Protein AF-A0A0Q7BVN9-F1 (afdb_monomer_lite)

Foldseek 3Di:
DDDDPVVVVVVVVVVVVVVDDPDDPDDDDADPVLVVCVVVVPQCLVVDAQALPPPQVPDDLVVLQVQLCVLPVDHDDPVLVPDDSSVSRHVSRVSRVPSSGDDPVRDRDPHDPPPDPDDD

Secondary structure (DSSP, 8-state):
-PPPHHHHHHHHHHHHHTT-----SSS----HHHHHHHHTT--GGGT----IIIIITTS-HHHHHHHHHHHH-PPPPHHHHHS-HHHHHHHHHHHSTTS----GGGSPPPPPP-TT----

Radius of gyration: 20.02 Å; chains: 1; bounding box: 56×40×51 Å

Structure (mmCIF, N/CA/C/O backbone):
data_AF-A0A0Q7BVN9-F1
#
_entry.id   AF-A0A0Q7BVN9-F1
#
loop_
_atom_site.group_PDB
_atom_site.id
_atom_site.type_symbol
_atom_site.label_atom_id
_atom_site.label_alt_id
_atom_site.label_comp_id
_atom_site.label_asym_id
_atom_site.label_entity_id
_atom_site.label_seq_id
_atom_site.pdbx_PDB_ins_code
_atom_site.Cartn_x
_atom_site.Cartn_y
_atom_site.Cartn_z
_atom_site.occupancy
_atom_site.B_iso_or_equiv
_atom_site.auth_seq_id
_atom_site.auth_comp_id
_atom_site.auth_asym_id
_atom_site.auth_atom_id
_atom_site.pdbx_PDB_model_num
ATOM 1 N N . MET A 1 1 ? 32.903 -18.416 -22.877 1.00 59.03 1 MET A N 1
ATOM 2 C CA . MET A 1 1 ? 31.713 -18.470 -23.755 1.00 59.03 1 MET A CA 1
ATOM 3 C C . MET A 1 1 ? 30.935 -17.184 -23.539 1.00 59.03 1 MET A C 1
ATOM 5 O O . MET A 1 1 ? 30.725 -16.837 -22.383 1.00 59.03 1 MET A O 1
ATOM 9 N N . ALA A 1 2 ? 30.610 -16.440 -24.599 1.00 87.94 2 ALA A N 1
ATOM 10 C CA . ALA A 1 2 ? 29.794 -15.231 -24.479 1.00 87.94 2 ALA A CA 1
ATOM 11 C C . ALA A 1 2 ? 28.341 -15.631 -24.189 1.00 87.94 2 ALA A C 1
ATOM 13 O O . ALA A 1 2 ? 27.834 -16.560 -24.815 1.00 87.94 2 ALA A O 1
ATOM 14 N N . GLN A 1 3 ? 27.709 -14.977 -23.216 1.00 94.00 3 GLN A N 1
ATOM 15 C CA . GLN A 1 3 ? 26.304 -15.224 -22.894 1.00 94.00 3 GLN A CA 1
ATOM 16 C C . GLN A 1 3 ? 25.388 -14.523 -23.913 1.00 94.00 3 GLN A C 1
ATOM 18 O O . GLN A 1 3 ? 25.763 -13.464 -24.427 1.00 94.00 3 GLN A O 1
ATOM 23 N N . PRO A 1 4 ? 24.199 -15.078 -24.195 1.00 97.56 4 PRO A N 1
ATOM 24 C CA . PRO A 1 4 ? 23.166 -14.405 -24.981 1.00 97.56 4 PRO A CA 1
ATOM 25 C C . PRO A 1 4 ? 22.757 -13.037 -24.392 1.00 97.56 4 PRO A C 1
ATOM 27 O O . PRO A 1 4 ? 22.793 -12.830 -23.177 1.00 97.56 4 PRO A O 1
ATOM 30 N N . ARG A 1 5 ? 22.395 -12.072 -25.252 1.00 95.94 5 ARG A N 1
ATOM 31 C CA . ARG A 1 5 ? 22.089 -10.681 -24.844 1.00 95.94 5 ARG A CA 1
ATOM 32 C C . ARG A 1 5 ? 20.834 -10.579 -23.976 1.00 95.94 5 ARG A C 1
ATOM 34 O O . ARG A 1 5 ? 20.807 -9.768 -23.061 1.00 95.94 5 ARG A O 1
ATOM 41 N N . ASP A 1 6 ? 19.817 -11.369 -24.278 1.00 97.56 6 ASP A N 1
ATOM 42 C CA . ASP A 1 6 ? 18.592 -11.528 -23.490 1.00 97.56 6 ASP A CA 1
ATOM 43 C C . ASP A 1 6 ? 18.898 -11.972 -22.055 1.00 97.56 6 ASP A C 1
ATOM 45 O O . ASP A 1 6 ? 18.498 -11.293 -21.118 1.00 97.56 6 ASP A O 1
ATOM 49 N N . VAL A 1 7 ? 19.733 -12.998 -21.874 1.00 97.25 7 VAL A N 1
ATOM 50 C CA . VAL A 1 7 ? 20.147 -13.469 -20.540 1.00 97.25 7 VAL A CA 1
ATOM 51 C C . VAL A 1 7 ? 20.863 -12.370 -19.748 1.00 97.25 7 VAL A C 1
ATOM 53 O O . VAL A 1 7 ? 20.643 -12.206 -18.547 1.00 97.25 7 VAL A O 1
ATOM 56 N N . LEU A 1 8 ? 21.724 -11.592 -20.412 1.00 97.00 8 LEU A N 1
ATOM 57 C CA . LEU A 1 8 ? 22.401 -10.460 -19.776 1.00 97.00 8 LEU A CA 1
ATOM 58 C C . LEU A 1 8 ? 21.418 -9.350 -19.376 1.00 97.00 8 LEU A C 1
ATOM 60 O O . LEU A 1 8 ? 21.595 -8.742 -18.321 1.00 97.00 8 LEU A O 1
ATOM 64 N N . LEU A 1 9 ? 20.395 -9.090 -20.195 1.00 97.38 9 LEU A N 1
ATOM 65 C CA . LEU A 1 9 ? 19.354 -8.107 -19.897 1.00 97.38 9 LEU A CA 1
ATOM 66 C C . LEU A 1 9 ? 18.449 -8.559 -18.749 1.00 97.38 9 LEU A C 1
ATOM 68 O O . LEU A 1 9 ? 18.161 -7.743 -17.879 1.00 97.38 9 LEU A O 1
ATOM 72 N N . ASP A 1 10 ? 18.076 -9.835 -18.690 1.00 97.25 10 ASP A N 1
ATOM 73 C CA . ASP A 1 10 ? 17.277 -10.390 -17.592 1.00 97.25 10 ASP A CA 1
ATOM 74 C C . ASP A 1 10 ? 18.027 -10.301 -16.260 1.00 97.25 10 ASP A C 1
ATOM 76 O O . ASP A 1 10 ? 17.473 -9.878 -15.243 1.00 97.25 10 ASP A O 1
ATOM 80 N N . LEU A 1 11 ? 19.322 -10.637 -16.258 1.00 96.81 11 LEU A N 1
ATOM 81 C CA . LEU A 1 11 ? 20.153 -10.509 -15.063 1.00 96.81 11 LEU A CA 1
ATOM 82 C C . LEU A 1 11 ? 20.319 -9.045 -14.649 1.00 96.81 11 LEU A C 1
ATOM 84 O O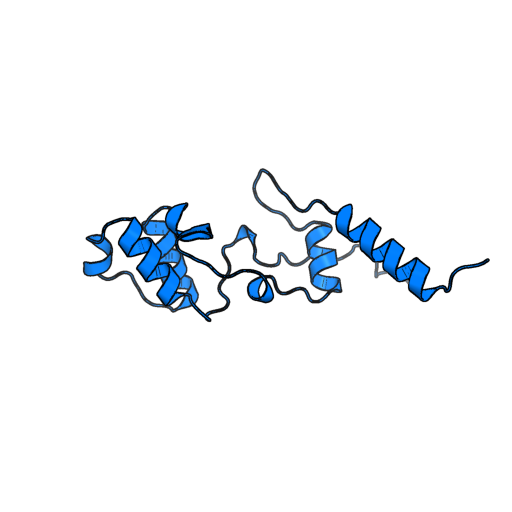 . LEU A 1 11 ? 20.275 -8.739 -13.456 1.00 96.81 11 LEU A O 1
ATOM 88 N N . LEU A 1 12 ? 20.504 -8.141 -15.615 1.00 96.12 12 LEU A N 1
ATOM 89 C CA . LEU A 1 12 ? 20.568 -6.710 -15.341 1.00 96.12 12 LEU A CA 1
ATOM 90 C C . LEU A 1 12 ? 19.258 -6.226 -14.718 1.00 96.12 12 LEU A C 1
ATOM 92 O O . LEU A 1 12 ? 19.315 -5.598 -13.667 1.00 96.12 12 LEU A O 1
ATOM 96 N N . ALA A 1 13 ? 18.108 -6.567 -15.306 1.00 95.00 13 ALA A N 1
ATOM 97 C CA . ALA A 1 13 ? 16.788 -6.220 -14.787 1.00 95.00 13 ALA A CA 1
ATOM 98 C C . ALA A 1 13 ? 16.574 -6.757 -13.362 1.00 95.00 13 ALA A C 1
ATOM 100 O O . ALA A 1 13 ? 16.107 -6.034 -12.486 1.00 95.00 13 ALA A O 1
ATOM 101 N N . TYR A 1 14 ? 16.981 -7.999 -13.089 1.00 95.62 14 TYR A N 1
ATOM 102 C CA . TYR A 1 14 ? 16.914 -8.577 -11.747 1.00 95.62 14 TYR A CA 1
ATOM 103 C C . TYR A 1 14 ? 17.814 -7.840 -10.740 1.00 95.62 14 TYR A C 1
ATOM 105 O O . TYR A 1 14 ? 17.415 -7.576 -9.603 1.00 95.62 14 TYR A O 1
ATOM 113 N N . CYS A 1 15 ? 19.039 -7.493 -11.136 1.00 96.00 15 CYS A N 1
ATOM 114 C CA . CYS A 1 15 ? 19.974 -6.758 -10.288 1.00 96.00 15 CYS A CA 1
ATOM 115 C C . CYS A 1 15 ? 19.511 -5.321 -10.024 1.00 96.00 15 CYS A C 1
ATOM 117 O O . CYS A 1 15 ? 19.594 -4.862 -8.884 1.00 96.00 15 CYS A O 1
ATOM 119 N N . THR A 1 16 ? 18.996 -4.620 -11.036 1.00 92.94 16 THR A N 1
ATOM 120 C CA . THR A 1 16 ? 18.478 -3.257 -10.875 1.00 92.94 16 THR A CA 1
ATOM 121 C C . THR A 1 16 ? 17.219 -3.249 -10.022 1.00 92.94 16 THR A C 1
ATOM 123 O O . THR A 1 16 ? 17.151 -2.454 -9.091 1.00 92.94 16 THR A O 1
ATOM 126 N N . ALA A 1 17 ? 16.281 -4.178 -10.240 1.00 92.06 17 ALA A N 1
ATOM 127 C CA . ALA A 1 17 ? 15.068 -4.296 -9.431 1.00 92.06 17 ALA A CA 1
ATOM 128 C C . ALA A 1 17 ? 15.374 -4.453 -7.932 1.00 92.06 17 ALA A C 1
ATOM 130 O O . ALA A 1 17 ? 14.748 -3.804 -7.101 1.00 92.06 17 ALA A O 1
ATOM 131 N N . ARG A 1 18 ? 16.389 -5.255 -7.573 1.00 93.69 18 ARG A N 1
ATOM 132 C CA . ARG A 1 18 ? 16.822 -5.434 -6.172 1.00 93.69 18 ARG A CA 1
ATOM 133 C C . ARG A 1 18 ? 17.589 -4.249 -5.583 1.00 93.69 18 ARG A C 1
ATOM 135 O O . ARG A 1 18 ? 17.880 -4.263 -4.391 1.00 93.69 18 ARG A O 1
ATOM 142 N N . SER A 1 19 ? 17.950 -3.274 -6.410 1.00 91.56 19 SER A N 1
ATOM 143 C CA . SER A 1 19 ? 18.693 -2.080 -5.997 1.00 91.56 19 SER A CA 1
ATOM 144 C C . SER A 1 19 ? 17.781 -0.870 -5.766 1.00 91.56 19 SER A C 1
ATOM 146 O O . SER A 1 19 ? 18.266 0.169 -5.330 1.00 91.56 19 SER A O 1
ATOM 148 N N . ILE A 1 20 ? 16.483 -0.980 -6.073 1.00 89.19 20 ILE A N 1
ATOM 149 C CA . ILE A 1 20 ? 15.500 0.089 -5.876 1.00 89.19 20 ILE A CA 1
ATOM 150 C C . ILE A 1 20 ? 14.997 0.048 -4.429 1.00 89.19 20 ILE A C 1
ATOM 152 O O . ILE A 1 20 ? 14.480 -0.974 -3.980 1.00 89.19 20 ILE A O 1
ATOM 156 N N . ASP A 1 21 ? 15.107 1.176 -3.727 1.00 87.62 21 ASP A N 1
ATOM 157 C CA . ASP A 1 21 ? 14.445 1.427 -2.446 1.00 87.62 21 ASP A CA 1
ATOM 158 C C . ASP A 1 21 ? 13.403 2.535 -2.643 1.00 87.62 21 ASP A C 1
ATOM 160 O O . ASP A 1 21 ? 13.741 3.642 -3.059 1.00 87.62 21 ASP A O 1
ATOM 164 N N . ALA A 1 22 ? 12.136 2.209 -2.392 1.00 86.25 22 ALA A N 1
ATOM 165 C CA . ALA A 1 22 ? 10.999 3.123 -2.513 1.00 86.25 22 ALA A CA 1
ATOM 166 C C . ALA A 1 22 ? 10.410 3.506 -1.140 1.00 86.25 22 ALA A C 1
ATOM 168 O O . ALA A 1 22 ? 9.288 4.008 -1.052 1.00 86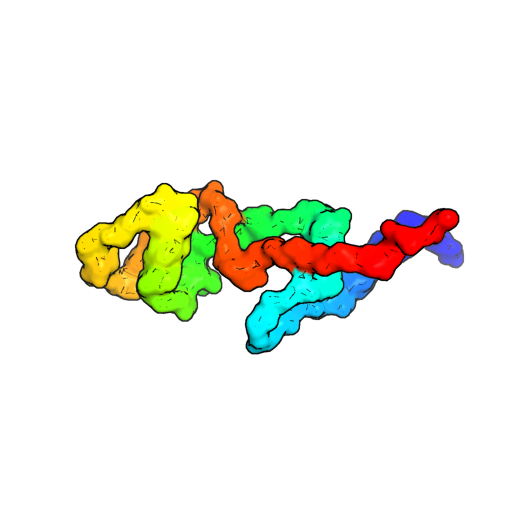.25 22 ALA A O 1
ATOM 169 N N . VAL A 1 23 ? 11.122 3.220 -0.041 1.00 86.69 23 VAL A N 1
ATOM 170 C CA . VAL A 1 23 ? 10.659 3.525 1.315 1.00 86.69 23 VAL A CA 1
ATOM 171 C C . VAL A 1 23 ? 10.917 4.995 1.644 1.00 86.69 23 VAL A C 1
ATOM 173 O O . VAL A 1 23 ? 12.054 5.450 1.732 1.00 86.69 23 VAL A O 1
ATOM 176 N N . VAL A 1 24 ? 9.838 5.731 1.914 1.00 83.69 24 VAL A N 1
ATOM 177 C CA . VAL A 1 24 ? 9.886 7.134 2.348 1.00 83.69 24 VAL A CA 1
ATOM 178 C C . VAL A 1 24 ? 9.490 7.221 3.823 1.00 83.69 24 VAL A C 1
ATOM 180 O O . VAL A 1 24 ? 8.430 6.743 4.220 1.00 83.69 24 VAL A O 1
ATOM 183 N N . ALA A 1 25 ? 10.341 7.830 4.656 1.00 81.56 25 ALA A N 1
ATOM 184 C CA . ALA A 1 25 ? 10.109 7.951 6.103 1.00 81.56 25 ALA A CA 1
ATOM 185 C C . ALA A 1 25 ? 9.113 9.066 6.492 1.00 81.56 25 ALA A C 1
ATOM 187 O O . ALA A 1 25 ? 8.661 9.117 7.635 1.00 81.56 25 ALA A O 1
ATOM 188 N N . GLY A 1 26 ? 8.802 9.973 5.563 1.00 83.25 26 GLY A N 1
ATOM 189 C CA . GLY A 1 26 ? 7.931 11.129 5.770 1.00 83.25 26 GLY A CA 1
ATOM 190 C C . GLY A 1 26 ? 6.773 11.182 4.779 1.00 83.25 26 GLY A C 1
ATOM 191 O O . GLY A 1 26 ? 6.348 10.164 4.233 1.00 83.25 26 GLY A O 1
ATOM 192 N N . GLU A 1 27 ? 6.253 12.385 4.550 1.00 83.50 27 GLU A N 1
ATOM 193 C CA . GLU A 1 27 ? 5.229 12.598 3.531 1.00 83.50 27 GLU A CA 1
ATOM 194 C C . GLU A 1 27 ? 5.792 12.306 2.136 1.00 83.50 27 GLU A C 1
ATOM 196 O O . GLU A 1 27 ? 6.896 12.729 1.788 1.00 83.50 27 GLU A O 1
ATOM 201 N N . ARG A 1 28 ? 5.042 11.524 1.359 1.00 83.94 28 ARG A N 1
ATOM 202 C CA . ARG A 1 28 ? 5.493 11.010 0.070 1.00 83.94 28 ARG A CA 1
ATOM 203 C C . ARG A 1 28 ? 5.321 12.067 -1.021 1.00 83.94 28 ARG A C 1
ATOM 205 O O . ARG A 1 28 ? 4.224 12.582 -1.219 1.00 83.94 28 ARG A O 1
ATOM 212 N N . THR A 1 29 ? 6.392 12.332 -1.760 1.00 86.31 29 THR A N 1
ATOM 213 C CA . THR A 1 29 ? 6.406 13.143 -2.988 1.00 86.31 29 THR A CA 1
ATOM 214 C C . THR A 1 29 ? 6.780 12.264 -4.175 1.00 86.31 29 THR A C 1
ATOM 216 O O . THR A 1 29 ? 7.441 11.249 -3.973 1.00 86.31 29 THR A O 1
ATOM 219 N N . ALA A 1 30 ? 6.407 12.658 -5.395 1.00 86.81 30 ALA A N 1
ATOM 220 C CA . ALA A 1 30 ? 6.777 11.908 -6.594 1.00 86.81 30 ALA A CA 1
ATOM 221 C C . ALA A 1 30 ? 8.306 11.770 -6.722 1.00 86.81 30 ALA A C 1
ATOM 223 O O . ALA A 1 30 ? 9.023 12.772 -6.633 1.00 86.81 30 ALA A O 1
ATOM 224 N N . ASP A 1 31 ? 8.795 10.550 -6.948 1.00 86.69 31 ASP A N 1
ATOM 225 C CA . ASP A 1 31 ? 10.227 10.255 -7.084 1.00 86.69 31 ASP A CA 1
ATOM 226 C C . ASP A 1 31 ? 10.540 9.274 -8.239 1.00 86.69 31 ASP A C 1
ATOM 228 O O . ASP A 1 31 ? 9.721 9.030 -9.127 1.00 86.69 31 ASP A O 1
ATOM 232 N N . GLN A 1 32 ? 11.767 8.736 -8.285 1.00 86.50 32 GLN A N 1
ATOM 233 C CA . GLN A 1 32 ? 12.161 7.778 -9.327 1.00 86.50 32 GLN A CA 1
ATOM 234 C C . GLN A 1 32 ? 11.360 6.470 -9.281 1.00 86.50 32 GLN A C 1
ATOM 236 O O . GLN A 1 32 ? 11.158 5.860 -10.331 1.00 86.50 32 GLN A O 1
ATOM 241 N N . SER A 1 33 ? 10.904 6.037 -8.103 1.00 87.75 33 SER A N 1
ATOM 242 C CA . SER A 1 33 ? 10.107 4.819 -7.964 1.00 87.75 33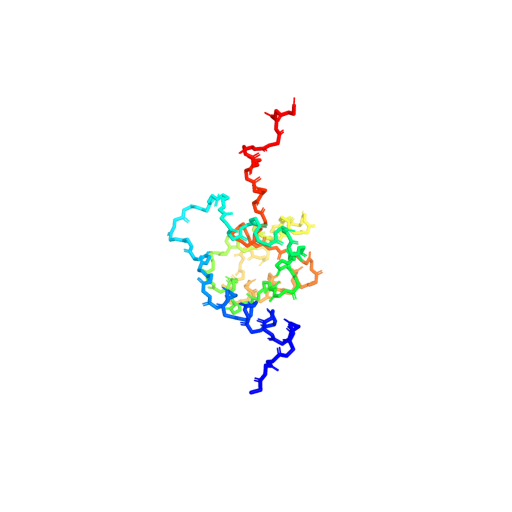 SER A CA 1
ATOM 243 C C . SER A 1 33 ? 8.736 4.971 -8.626 1.00 87.75 33 SER A C 1
ATOM 245 O O . SER A 1 33 ? 8.299 4.045 -9.308 1.00 87.75 33 SER A O 1
ATOM 247 N N . ASP A 1 34 ? 8.118 6.157 -8.539 1.00 88.81 34 ASP A N 1
ATOM 248 C CA . ASP A 1 34 ? 6.888 6.485 -9.273 1.00 88.81 34 ASP A CA 1
ATOM 249 C C . ASP A 1 34 ? 7.099 6.425 -10.786 1.00 88.81 34 ASP A C 1
ATOM 251 O O . ASP A 1 34 ? 6.325 5.788 -11.495 1.00 88.81 34 ASP A O 1
ATOM 255 N N . ALA A 1 35 ? 8.181 7.030 -11.288 1.00 89.25 35 ALA A N 1
ATOM 256 C CA . ALA A 1 35 ? 8.482 7.021 -12.719 1.00 89.25 35 ALA A CA 1
ATOM 257 C C . ALA A 1 35 ? 8.737 5.599 -13.257 1.00 89.25 35 ALA A C 1
ATOM 259 O O . ALA A 1 35 ? 8.384 5.290 -14.395 1.00 89.25 35 ALA A O 1
ATOM 260 N N . ILE A 1 36 ? 9.349 4.727 -12.448 1.00 90.12 36 ILE A N 1
ATOM 261 C CA . ILE A 1 36 ? 9.543 3.312 -12.788 1.00 90.12 36 ILE A CA 1
ATOM 262 C C . ILE A 1 36 ? 8.203 2.567 -12.769 1.00 90.12 36 ILE A C 1
ATOM 264 O O . ILE A 1 36 ? 7.926 1.816 -13.703 1.00 90.12 36 ILE A O 1
ATOM 268 N N . ALA A 1 37 ? 7.367 2.782 -11.750 1.00 90.25 37 ALA A N 1
ATOM 269 C CA . ALA A 1 37 ? 6.039 2.178 -11.668 1.00 90.25 37 ALA A CA 1
ATOM 270 C C . ALA A 1 37 ? 5.167 2.572 -12.871 1.00 90.25 37 ALA A C 1
ATOM 272 O O . ALA A 1 37 ? 4.565 1.704 -13.498 1.00 90.25 37 ALA A O 1
ATOM 273 N N . GLU A 1 38 ? 5.171 3.852 -13.251 1.00 90.81 38 GLU A N 1
ATOM 274 C CA . GLU A 1 38 ? 4.467 4.362 -14.430 1.00 90.81 38 GLU A CA 1
ATOM 275 C C . GLU A 1 38 ? 4.996 3.732 -15.727 1.00 90.81 38 GLU A C 1
ATOM 277 O O . GLU A 1 38 ? 4.216 3.206 -16.519 1.00 90.81 38 GLU A O 1
ATOM 282 N N . ALA A 1 39 ? 6.319 3.709 -15.925 1.00 91.88 39 ALA A N 1
ATOM 283 C CA . ALA A 1 39 ? 6.933 3.132 -17.123 1.00 91.88 39 ALA A CA 1
ATOM 284 C C . ALA A 1 39 ? 6.658 1.625 -17.278 1.00 91.88 39 ALA A C 1
ATOM 286 O O . ALA A 1 39 ? 6.595 1.122 -18.400 1.00 91.88 39 ALA A O 1
ATOM 287 N N . LEU A 1 40 ? 6.501 0.908 -16.162 1.00 91.25 40 LEU A N 1
ATOM 288 C CA . LEU A 1 40 ? 6.162 -0.515 -16.139 1.00 91.25 40 LEU A CA 1
ATOM 289 C C . LEU A 1 40 ? 4.650 -0.780 -16.175 1.00 91.25 40 LEU A C 1
ATOM 291 O O . LEU A 1 40 ? 4.253 -1.941 -16.260 1.00 91.25 40 LEU A O 1
ATOM 295 N N . GLY A 1 41 ? 3.808 0.257 -16.101 1.00 92.06 41 GLY A N 1
ATOM 296 C CA . GLY A 1 41 ? 2.358 0.100 -15.972 1.00 92.06 41 GLY A CA 1
ATOM 297 C C . GLY A 1 41 ? 1.955 -0.648 -14.696 1.00 92.06 41 GLY A C 1
ATOM 298 O O . GLY A 1 41 ? 0.998 -1.419 -14.713 1.00 92.06 41 GLY A O 1
ATOM 299 N N . LEU A 1 42 ? 2.712 -0.474 -13.609 1.00 91.81 42 LEU A N 1
ATOM 300 C CA . LEU A 1 42 ? 2.482 -1.152 -12.338 1.00 91.81 42 LEU A CA 1
ATOM 301 C C . LEU A 1 42 ? 1.245 -0.577 -11.637 1.00 91.81 42 LEU A C 1
ATOM 303 O O . LEU A 1 42 ? 1.255 0.569 -11.187 1.00 91.81 42 LEU A O 1
ATOM 307 N N . ASP A 1 43 ? 0.222 -1.409 -11.453 1.00 92.56 43 ASP A N 1
ATOM 308 C CA . ASP A 1 43 ? -0.887 -1.124 -10.544 1.00 92.56 43 ASP A CA 1
ATOM 309 C C . ASP A 1 43 ? -0.668 -1.848 -9.206 1.00 92.56 43 ASP A C 1
ATOM 311 O O . ASP A 1 43 ? -0.674 -3.078 -9.117 1.00 92.56 43 ASP A O 1
ATOM 315 N N . MET A 1 44 ? -0.487 -1.081 -8.128 1.00 93.12 44 MET A N 1
ATOM 316 C CA . MET A 1 44 ? -0.306 -1.631 -6.781 1.00 93.12 44 MET A CA 1
ATOM 317 C C . MET A 1 44 ? -1.509 -2.456 -6.300 1.00 93.12 44 MET A C 1
ATOM 319 O O . MET A 1 44 ? -1.334 -3.334 -5.453 1.00 93.12 44 MET A O 1
ATOM 323 N N . ALA A 1 45 ? -2.709 -2.230 -6.844 1.00 95.25 45 ALA A N 1
ATOM 324 C CA . ALA A 1 45 ? -3.904 -2.998 -6.501 1.00 95.25 45 ALA A CA 1
ATOM 325 C C . ALA A 1 45 ? -3.877 -4.444 -7.033 1.00 95.25 45 ALA A C 1
ATOM 327 O O . ALA A 1 45 ? -4.697 -5.257 -6.606 1.00 95.25 45 ALA A O 1
ATOM 328 N N . ASP A 1 46 ? -2.933 -4.791 -7.917 1.00 95.25 46 ASP A N 1
ATOM 329 C CA . ASP A 1 46 ? -2.691 -6.183 -8.326 1.00 95.25 46 ASP A CA 1
ATOM 330 C C . ASP A 1 46 ? -1.908 -6.981 -7.276 1.00 95.25 46 ASP A C 1
ATOM 332 O O . ASP A 1 46 ? -2.011 -8.206 -7.214 1.00 95.25 46 ASP A O 1
ATOM 336 N N . TRP A 1 47 ? -1.146 -6.291 -6.425 1.00 93.81 47 TRP A N 1
ATOM 337 C CA . TRP A 1 47 ? -0.219 -6.906 -5.469 1.00 93.81 47 TRP A CA 1
ATOM 338 C C . TRP A 1 47 ? -0.624 -6.695 -4.013 1.00 93.81 47 TRP A C 1
ATOM 340 O O . TRP A 1 47 ? -0.100 -7.360 -3.117 1.00 93.81 47 TRP A O 1
ATOM 350 N N . TRP A 1 48 ? -1.544 -5.766 -3.757 1.00 95.75 48 TRP A N 1
ATOM 351 C CA . TRP A 1 48 ? -1.942 -5.389 -2.413 1.00 95.75 48 TRP A CA 1
ATOM 352 C C . TRP A 1 48 ? -3.455 -5.219 -2.288 1.00 95.75 48 TRP A C 1
ATOM 354 O O . TRP A 1 48 ? -4.100 -4.574 -3.109 1.00 95.75 48 TRP A O 1
ATOM 364 N N . ALA A 1 49 ? -4.010 -5.746 -1.196 1.00 95.62 49 ALA A N 1
ATOM 365 C CA . ALA A 1 49 ? -5.395 -5.535 -0.797 1.00 95.62 49 ALA A CA 1
ATOM 366 C C . ALA A 1 49 ? -5.484 -5.265 0.716 1.00 95.62 49 ALA A C 1
ATOM 368 O O . ALA A 1 49 ? -4.722 -5.857 1.496 1.00 95.62 49 ALA A O 1
ATOM 369 N N . PRO A 1 50 ? -6.413 -4.403 1.163 1.00 96.62 50 PRO A N 1
ATOM 370 C CA . PRO A 1 50 ? -6.545 -4.060 2.571 1.00 96.62 50 PRO A CA 1
ATOM 371 C C . PRO A 1 50 ? -7.171 -5.221 3.351 1.00 96.62 50 PRO A C 1
ATOM 373 O O . PRO A 1 50 ? -8.279 -5.669 3.070 1.00 96.62 50 PRO A O 1
ATOM 376 N N . THR A 1 51 ? -6.486 -5.690 4.390 1.00 96.56 51 THR A N 1
ATOM 377 C CA . THR A 1 51 ? -6.967 -6.752 5.281 1.00 96.56 51 THR A CA 1
ATOM 378 C C . THR A 1 51 ? -6.992 -6.289 6.732 1.00 96.56 51 THR A C 1
ATOM 380 O O . THR A 1 51 ? -6.410 -5.265 7.111 1.00 96.56 51 THR A O 1
ATOM 383 N N . ALA A 1 52 ? -7.656 -7.075 7.584 1.00 96.19 52 ALA A N 1
ATOM 384 C CA . ALA A 1 52 ? -7.631 -6.850 9.024 1.00 96.19 52 ALA A CA 1
ATOM 385 C C . ALA A 1 52 ? -6.202 -6.914 9.588 1.00 96.19 52 ALA A C 1
ATOM 387 O O . ALA A 1 52 ? -5.880 -6.161 10.503 1.00 96.19 52 ALA A O 1
ATOM 388 N N . ALA A 1 53 ? -5.349 -7.773 9.020 1.00 95.44 53 ALA A N 1
ATOM 389 C CA . ALA A 1 53 ? -3.991 -7.999 9.497 1.00 95.44 53 ALA A CA 1
ATOM 390 C C . ALA A 1 53 ? -2.982 -6.962 8.987 1.00 95.44 53 ALA A C 1
ATOM 392 O O . ALA A 1 53 ? -2.087 -6.614 9.740 1.00 95.44 53 ALA A O 1
ATOM 393 N N . ASN A 1 54 ? -3.105 -6.470 7.747 1.00 94.81 54 ASN A N 1
ATOM 394 C CA . ASN A 1 54 ? -2.086 -5.593 7.147 1.00 94.81 54 ASN A CA 1
ATOM 395 C C . ASN A 1 54 ? -2.391 -4.087 7.253 1.00 94.81 54 ASN A C 1
ATOM 397 O O . ASN A 1 54 ? -1.465 -3.284 7.210 1.00 94.81 54 ASN A O 1
ATOM 401 N N . TYR A 1 55 ? -3.660 -3.688 7.410 1.00 96.12 55 TYR A N 1
ATOM 402 C CA . TYR A 1 55 ? -4.057 -2.276 7.392 1.00 96.12 55 TYR A CA 1
ATOM 403 C C . TYR A 1 55 ? -5.023 -1.944 8.525 1.00 96.12 55 TYR A C 1
ATOM 405 O O . TYR A 1 55 ? -4.703 -1.150 9.412 1.00 96.12 55 TYR A O 1
ATOM 413 N N . PHE A 1 56 ? -6.193 -2.588 8.560 1.00 96.06 56 PHE A N 1
ATOM 414 C CA . PHE A 1 56 ? -7.267 -2.180 9.472 1.00 96.06 56 PHE A CA 1
ATOM 415 C C . PHE A 1 56 ? -6.976 -2.454 10.955 1.00 96.06 56 PHE A C 1
ATOM 417 O O . PHE A 1 56 ? -7.526 -1.778 11.825 1.00 96.06 56 PHE A O 1
ATOM 424 N N . GLY A 1 57 ? -6.088 -3.399 11.267 1.00 94.94 57 GLY A N 1
ATOM 425 C CA . GLY A 1 57 ? -5.581 -3.613 12.624 1.00 94.94 57 GLY A CA 1
ATOM 426 C C . GLY A 1 57 ? -4.641 -2.499 13.103 1.00 94.94 57 GLY A C 1
ATOM 427 O O . GLY A 1 57 ? -4.594 -2.201 14.303 1.00 94.94 57 GLY A O 1
ATOM 428 N N . HIS A 1 58 ? -3.948 -1.843 12.169 1.00 95.12 58 HIS A N 1
ATOM 429 C CA . HIS A 1 58 ? -2.913 -0.845 12.444 1.00 95.12 58 HIS A CA 1
ATOM 430 C C . HIS A 1 58 ? -3.453 0.583 12.492 1.00 95.12 58 HIS A C 1
ATOM 432 O O . HIS A 1 58 ? -2.937 1.403 13.247 1.00 95.12 58 HIS A O 1
ATOM 438 N N . VAL A 1 59 ? -4.524 0.882 11.756 1.00 94.62 59 VAL A N 1
ATOM 439 C CA . VAL A 1 59 ? -5.131 2.219 11.761 1.00 94.62 59 VAL A CA 1
ATOM 440 C C . VAL A 1 59 ? -6.172 2.395 12.873 1.00 94.62 59 VAL A C 1
ATOM 442 O O . VAL A 1 59 ? -6.585 1.452 13.562 1.00 94.62 59 VAL A O 1
ATOM 445 N N . SER A 1 60 ? -6.585 3.645 13.096 1.00 94.00 60 SER A N 1
ATOM 446 C CA . SER A 1 60 ? -7.701 3.953 13.989 1.00 94.00 60 SER A CA 1
ATOM 447 C C . SER A 1 60 ? -9.025 3.488 13.377 1.00 94.00 60 SER A C 1
ATOM 449 O O . SER A 1 60 ? -9.171 3.377 12.159 1.00 94.00 60 SER A O 1
ATOM 451 N N . LYS A 1 61 ? -10.031 3.262 14.225 1.00 92.44 61 LYS A N 1
ATOM 452 C CA . LYS A 1 61 ? -11.379 2.896 13.771 1.00 92.44 61 LYS A CA 1
ATOM 453 C C . LYS A 1 61 ? -11.987 3.959 12.848 1.00 92.44 61 LYS A C 1
ATOM 455 O O . LYS A 1 61 ? -12.644 3.611 11.878 1.00 92.44 61 LYS A O 1
ATOM 460 N N . ALA A 1 62 ? -11.730 5.237 13.130 1.00 91.62 62 ALA A N 1
ATOM 461 C CA . ALA A 1 62 ? -12.189 6.340 12.292 1.00 91.62 62 ALA A CA 1
ATOM 462 C C . ALA A 1 62 ? -11.569 6.272 10.887 1.00 91.62 62 ALA A C 1
ATOM 464 O O . ALA A 1 62 ? -12.297 6.335 9.904 1.00 91.62 62 ALA A O 1
ATOM 465 N N . LYS A 1 63 ? -10.252 6.032 10.794 1.00 93.81 63 LYS A N 1
ATOM 466 C CA . LYS A 1 63 ? -9.554 5.897 9.507 1.00 93.81 63 LYS A CA 1
ATOM 467 C C . LYS A 1 63 ? -10.023 4.671 8.716 1.00 93.81 63 LYS A C 1
ATOM 469 O O . LYS A 1 63 ? -10.151 4.735 7.501 1.00 93.81 63 LYS A O 1
ATOM 474 N N . ALA A 1 64 ? -10.316 3.566 9.403 1.00 93.50 64 ALA A N 1
ATOM 475 C CA . ALA A 1 64 ? -10.878 2.373 8.773 1.00 93.50 64 ALA A CA 1
ATOM 476 C C . ALA A 1 64 ? -12.248 2.648 8.125 1.00 93.50 64 ALA A C 1
ATOM 478 O O . ALA A 1 64 ? -12.505 2.196 7.014 1.00 93.50 64 ALA A O 1
ATOM 479 N N . LEU A 1 65 ? -13.109 3.414 8.801 1.00 93.00 65 LEU A N 1
ATOM 480 C CA . LEU A 1 65 ? -14.428 3.792 8.286 1.00 93.00 65 LEU A CA 1
ATOM 481 C C . LEU A 1 65 ? -14.334 4.802 7.137 1.00 93.00 65 LEU A C 1
ATOM 483 O O . LEU A 1 65 ? -15.070 4.677 6.165 1.00 93.00 65 LEU A O 1
ATOM 487 N N . GLU A 1 66 ? -13.404 5.753 7.221 1.00 94.12 66 GLU A N 1
ATOM 488 C CA . GLU A 1 66 ? -13.097 6.683 6.128 1.00 94.12 66 GLU A CA 1
ATOM 489 C C . GLU A 1 66 ? -12.677 5.928 4.857 1.00 94.12 66 GLU A C 1
ATOM 491 O O . GLU A 1 66 ? -13.165 6.237 3.777 1.00 94.12 66 GLU A O 1
ATOM 496 N N . ALA A 1 67 ? -11.856 4.880 4.987 1.00 94.81 67 ALA A N 1
ATOM 497 C CA . ALA A 1 67 ? -11.465 4.033 3.859 1.00 94.81 67 ALA A CA 1
ATOM 498 C C . ALA A 1 67 ? -12.662 3.308 3.214 1.00 94.81 67 ALA A C 1
ATOM 500 O O . ALA A 1 67 ? -12.748 3.225 1.992 1.00 94.81 67 ALA A O 1
ATOM 501 N N . VAL A 1 68 ? -13.614 2.808 4.015 1.00 94.31 68 VAL A N 1
ATOM 502 C CA . VAL A 1 68 ? -14.862 2.204 3.498 1.00 94.31 68 VAL A CA 1
ATOM 503 C C . VAL A 1 68 ? -15.700 3.236 2.758 1.00 94.31 68 VAL A C 1
ATOM 505 O O . VAL A 1 68 ? -16.193 2.951 1.665 1.00 94.31 68 VAL A O 1
ATOM 508 N N . GLN A 1 69 ? -15.839 4.430 3.327 1.00 94.25 69 GLN A N 1
ATOM 509 C CA . GLN A 1 69 ? -16.591 5.513 2.712 1.00 94.25 69 GLN A CA 1
ATOM 510 C C . GLN A 1 69 ? -15.962 5.954 1.391 1.00 94.25 69 GLN A C 1
ATOM 512 O O . GLN A 1 69 ? -16.670 6.148 0.412 1.00 94.25 69 GLN A O 1
ATOM 517 N N . GLU A 1 70 ? -14.641 6.074 1.339 1.00 94.75 70 GLU A N 1
ATOM 518 C CA . GLU A 1 70 ? -13.926 6.427 0.117 1.00 94.75 70 GLU A CA 1
ATOM 519 C C . GLU A 1 70 ? -14.064 5.346 -0.965 1.00 94.75 70 GLU A C 1
ATOM 521 O O . GLU A 1 70 ? -14.273 5.667 -2.130 1.00 94.75 70 GLU A O 1
ATOM 526 N N . ALA A 1 71 ? -13.982 4.067 -0.587 1.00 94.06 71 ALA A N 1
ATOM 527 C CA . ALA A 1 71 ? -14.050 2.957 -1.534 1.00 94.06 71 ALA A CA 1
ATOM 528 C C . ALA A 1 71 ? -15.469 2.669 -2.052 1.00 94.06 71 ALA A C 1
ATOM 530 O O . ALA A 1 71 ? -15.627 2.211 -3.180 1.00 94.06 71 ALA A O 1
ATOM 531 N N . THR A 1 72 ? -16.496 2.868 -1.219 1.00 91.81 72 THR A N 1
ATOM 532 C CA . THR A 1 72 ? -17.864 2.382 -1.496 1.00 91.81 72 THR A CA 1
ATOM 533 C C . THR A 1 72 ? -18.934 3.472 -1.474 1.00 91.81 72 THR A C 1
ATOM 535 O O . THR A 1 72 ? -20.066 3.221 -1.874 1.00 91.81 72 THR A O 1
ATOM 538 N N . GLY A 1 73 ? -18.611 4.674 -0.990 1.00 90.38 73 GLY A N 1
ATOM 539 C CA . GLY A 1 73 ? -19.576 5.748 -0.739 1.00 90.38 73 GLY A CA 1
ATOM 540 C C . GLY A 1 73 ? -20.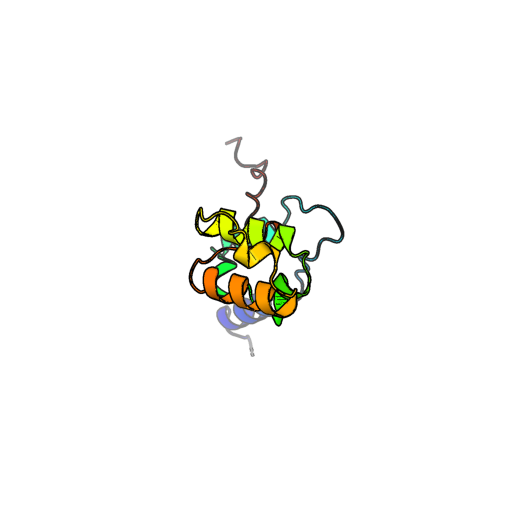438 5.544 0.513 1.00 90.38 73 GLY A C 1
ATOM 541 O O . GLY A 1 73 ? -21.236 6.416 0.852 1.00 90.38 73 GLY A O 1
ATOM 542 N N . GLU A 1 74 ? -20.301 4.421 1.223 1.00 87.00 74 GLU A N 1
ATOM 543 C CA . GLU A 1 74 ? -21.124 4.122 2.395 1.00 87.00 74 GLU A CA 1
ATOM 544 C C . GLU A 1 74 ? -20.615 4.811 3.662 1.00 87.00 74 GLU A C 1
ATOM 546 O O . GLU A 1 74 ? -19.442 4.733 4.026 1.00 87.00 74 GLU A O 1
ATOM 551 N N . HIS A 1 75 ? -21.532 5.445 4.390 1.00 85.69 75 HIS A N 1
ATOM 552 C CA . HIS A 1 75 ? -21.225 6.065 5.672 1.00 85.69 75 HIS A CA 1
ATOM 553 C C . HIS A 1 75 ? -21.266 5.061 6.826 1.00 85.69 75 HIS A C 1
ATOM 555 O O . HIS A 1 75 ? -22.020 4.086 6.825 1.00 85.69 75 HIS A O 1
ATOM 561 N N . ALA A 1 76 ? -20.493 5.357 7.871 1.00 81.12 76 ALA A N 1
ATOM 562 C CA . ALA A 1 76 ? -20.520 4.582 9.099 1.00 81.12 76 ALA A CA 1
ATOM 563 C C . ALA A 1 76 ? -21.919 4.596 9.737 1.00 81.12 76 ALA A C 1
ATOM 565 O O . ALA A 1 76 ? -22.484 5.650 10.026 1.00 81.12 76 ALA A O 1
ATOM 566 N N . THR A 1 77 ? -22.462 3.411 10.010 1.00 83.75 77 THR A N 1
ATOM 567 C CA . THR A 1 77 ? -23.715 3.258 10.753 1.00 83.75 77 THR A CA 1
ATOM 568 C C . THR A 1 77 ? -23.469 3.334 12.268 1.00 83.75 77 THR A C 1
ATOM 570 O O . THR A 1 77 ? -22.367 3.022 12.735 1.00 83.75 77 THR A O 1
ATOM 573 N N . PRO A 1 78 ? -24.489 3.662 13.086 1.00 82.56 78 PRO A N 1
ATOM 574 C CA . PRO A 1 78 ? -24.374 3.614 14.547 1.00 82.56 78 PRO A CA 1
ATOM 575 C C . PRO A 1 78 ? -23.913 2.247 15.081 1.00 82.56 78 PRO A C 1
ATOM 577 O O . PRO A 1 78 ? -23.171 2.180 16.058 1.00 82.56 78 PRO A O 1
ATOM 580 N N . ALA A 1 79 ? -24.279 1.154 14.401 1.00 81.19 79 ALA A N 1
ATOM 581 C CA . ALA A 1 79 ? -23.834 -0.197 14.742 1.00 81.19 79 ALA A CA 1
ATOM 582 C C . ALA A 1 79 ? -22.311 -0.374 14.587 1.00 81.19 79 ALA A C 1
ATOM 584 O O . ALA A 1 79 ? -21.670 -1.041 15.401 1.00 81.19 79 ALA A O 1
ATOM 585 N N . LEU A 1 80 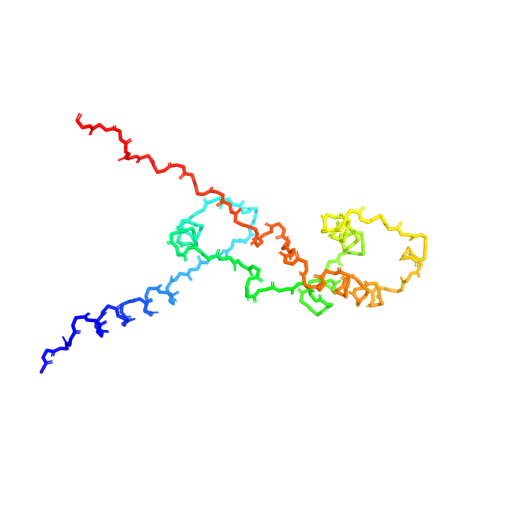? -21.702 0.264 13.580 1.00 80.69 80 LEU A N 1
ATOM 586 C CA . LEU A 1 80 ? -20.248 0.263 13.415 1.00 80.69 80 LEU A CA 1
ATOM 587 C C . LEU A 1 80 ? -19.560 1.050 14.528 1.00 80.69 80 LEU A C 1
ATOM 589 O O . LEU A 1 80 ? -18.489 0.644 14.980 1.00 80.69 80 LEU A O 1
ATOM 593 N N . ALA A 1 81 ? -20.177 2.122 15.034 1.00 78.25 81 ALA A N 1
ATOM 594 C CA . ALA A 1 81 ? -19.622 2.914 16.1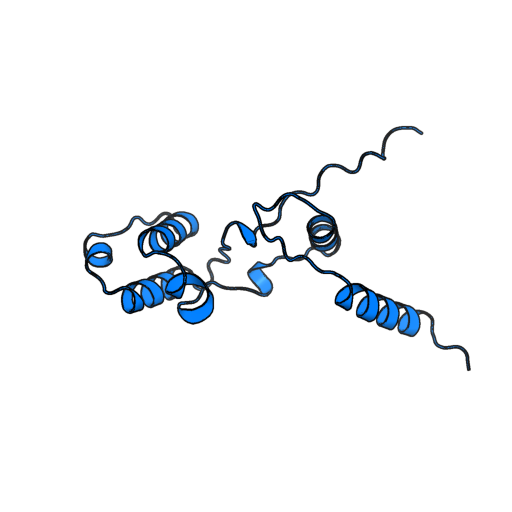31 1.00 78.25 81 ALA A CA 1
ATOM 595 C C . ALA A 1 81 ? -19.459 2.089 17.421 1.00 78.25 81 ALA A C 1
ATOM 597 O O . ALA A 1 81 ? -18.438 2.227 18.098 1.00 78.25 81 ALA A O 1
ATOM 598 N N . THR A 1 82 ? -20.370 1.151 17.700 1.00 87.31 82 THR A N 1
ATOM 599 C CA . THR A 1 82 ? -20.343 0.316 18.916 1.00 87.31 82 THR A CA 1
ATOM 600 C C . THR A 1 82 ? -19.475 -0.944 18.815 1.00 87.31 82 THR A C 1
ATOM 602 O O . THR A 1 82 ? -19.167 -1.544 19.841 1.00 87.31 82 THR A O 1
ATOM 605 N N . MET A 1 83 ? -19.044 -1.355 17.614 1.00 89.69 83 MET A N 1
ATOM 606 C CA . MET A 1 83 ? -18.201 -2.553 17.429 1.00 89.69 83 MET A CA 1
ATOM 607 C C . MET A 1 83 ? -16.849 -2.479 18.153 1.00 89.69 83 MET A C 1
ATOM 609 O O . MET A 1 83 ? -16.241 -1.411 18.275 1.00 89.69 83 MET A O 1
ATOM 613 N N . LYS A 1 84 ? -16.293 -3.626 18.547 1.00 92.44 84 LYS A N 1
ATOM 614 C CA . LYS A 1 84 ? -14.906 -3.668 19.037 1.00 92.44 84 LYS A CA 1
ATOM 615 C C . LYS A 1 84 ? -13.928 -3.449 17.874 1.00 92.44 84 LYS A C 1
ATOM 617 O O . LYS A 1 84 ? -14.230 -3.784 16.732 1.00 92.44 84 LYS A O 1
ATOM 622 N N . LYS A 1 85 ? -12.728 -2.913 18.146 1.00 90.69 85 LYS A N 1
ATOM 623 C CA . LYS A 1 85 ? -11.691 -2.673 17.115 1.00 90.69 85 LYS A CA 1
ATOM 624 C C . LYS A 1 85 ? -11.420 -3.890 16.202 1.00 90.69 85 LYS A C 1
ATOM 626 O O . LYS A 1 85 ? -11.450 -3.692 14.990 1.00 90.69 85 LYS A O 1
ATOM 631 N N . PRO A 1 86 ? -11.195 -5.121 16.712 1.00 93.12 86 PRO A N 1
ATOM 632 C CA . PRO A 1 86 ? -10.933 -6.270 15.838 1.00 93.12 86 PRO A CA 1
ATOM 633 C C . PRO A 1 86 ? -12.129 -6.628 14.943 1.00 93.12 86 PRO A C 1
ATOM 635 O O . PRO A 1 86 ? -11.947 -6.958 13.775 1.00 93.12 86 PRO A O 1
ATOM 638 N N . GLU A 1 87 ? -13.356 -6.501 15.454 1.00 93.94 87 GLU A N 1
ATOM 639 C CA . GLU A 1 87 ? -14.583 -6.748 14.685 1.00 93.94 87 GLU A CA 1
ATOM 640 C C . GLU A 1 87 ? -14.764 -5.705 13.579 1.00 93.94 87 GLU A C 1
ATOM 642 O O . GLU A 1 87 ? -15.064 -6.055 12.439 1.00 93.94 87 GLU A O 1
ATOM 647 N N . ALA A 1 88 ? -14.517 -4.431 13.898 1.00 93.31 88 ALA A N 1
ATOM 648 C CA . ALA A 1 88 ? -14.559 -3.343 12.930 1.00 93.31 88 ALA A CA 1
ATOM 649 C C . ALA A 1 88 ? -13.496 -3.521 11.836 1.00 93.31 88 ALA A C 1
ATOM 651 O O . ALA A 1 88 ? -13.798 -3.326 10.662 1.00 93.31 88 ALA A O 1
ATOM 652 N N . ALA A 1 89 ? -12.283 -3.950 12.194 1.00 95.31 89 ALA A N 1
ATOM 653 C CA . ALA A 1 89 ? -11.225 -4.221 11.226 1.00 95.31 89 ALA A CA 1
ATOM 654 C C . ALA A 1 89 ? -11.601 -5.359 10.264 1.00 95.31 89 ALA A C 1
ATOM 656 O O . ALA A 1 89 ? -11.446 -5.219 9.053 1.00 95.31 89 ALA A O 1
ATOM 657 N N . ALA A 1 90 ? -12.158 -6.456 10.788 1.00 95.75 90 ALA A N 1
ATOM 658 C CA . ALA A 1 90 ? -12.651 -7.562 9.970 1.00 95.75 90 ALA A CA 1
ATOM 659 C C . ALA A 1 90 ? -13.844 -7.154 9.090 1.00 95.75 90 ALA A C 1
ATOM 661 O O . ALA A 1 90 ? -13.952 -7.602 7.951 1.00 95.75 90 ALA A O 1
ATOM 662 N N . HIS A 1 91 ? -14.738 -6.300 9.597 1.00 94.25 91 HIS A N 1
ATOM 663 C CA . HIS A 1 91 ? -15.840 -5.749 8.814 1.00 94.25 91 HIS A CA 1
ATOM 664 C C . HIS A 1 91 ? -15.331 -4.894 7.648 1.00 94.25 91 HIS A C 1
ATOM 666 O O . HIS A 1 91 ? -15.726 -5.142 6.513 1.00 94.25 91 HIS A O 1
ATOM 672 N N . CYS A 1 92 ? -14.433 -3.938 7.908 1.00 94.75 92 CYS A N 1
ATOM 673 C CA . CYS A 1 92 ? -13.881 -3.069 6.866 1.00 94.75 92 CYS A CA 1
ATOM 674 C C . CYS A 1 92 ? -13.122 -3.885 5.810 1.00 94.75 92 CYS A C 1
ATOM 676 O O . CYS A 1 92 ? -13.344 -3.684 4.624 1.00 94.75 92 CYS A O 1
ATOM 678 N N . ALA A 1 93 ? -12.319 -4.873 6.226 1.00 95.56 93 ALA A N 1
ATOM 679 C CA . ALA A 1 93 ? -11.619 -5.772 5.305 1.00 95.56 93 ALA A CA 1
ATOM 680 C C . ALA A 1 93 ? -12.569 -6.453 4.310 1.00 95.56 93 ALA A C 1
ATOM 682 O O . ALA A 1 93 ? -12.334 -6.396 3.111 1.00 95.56 93 ALA A O 1
ATOM 683 N N . ARG A 1 94 ? -13.684 -7.018 4.790 1.00 94.81 94 ARG A N 1
ATOM 684 C CA . ARG A 1 94 ? -14.689 -7.641 3.912 1.00 94.81 94 ARG A CA 1
ATOM 685 C C . ARG A 1 94 ? -15.388 -6.641 2.996 1.00 94.81 94 ARG A C 1
ATOM 687 O O . ARG A 1 94 ? -15.780 -6.993 1.895 1.00 94.81 94 ARG A O 1
ATOM 694 N N . ARG A 1 95 ? -15.593 -5.403 3.453 1.00 94.62 95 ARG A N 1
ATOM 695 C CA . ARG A 1 95 ? -16.244 -4.356 2.649 1.00 94.62 95 ARG A CA 1
ATOM 696 C C . ARG A 1 95 ? -15.359 -3.859 1.506 1.00 94.62 95 ARG A C 1
ATOM 698 O O . ARG A 1 95 ? -15.898 -3.486 0.473 1.00 94.62 95 ARG A O 1
ATOM 705 N N . LEU A 1 96 ? -14.038 -3.840 1.693 1.00 95.06 96 LEU A N 1
ATOM 706 C CA . LEU A 1 96 ? -13.076 -3.425 0.665 1.00 95.06 96 LEU A CA 1
ATOM 707 C C . LEU A 1 96 ? -12.513 -4.596 -0.153 1.00 95.06 96 LEU A C 1
ATOM 709 O O . LEU A 1 96 ? -11.678 -4.396 -1.033 1.00 95.06 96 LEU A O 1
ATOM 713 N N . GLU A 1 97 ? -12.953 -5.820 0.113 1.00 94.19 97 GLU A N 1
ATOM 714 C CA . GLU A 1 97 ? -12.543 -6.975 -0.673 1.00 94.19 97 GLU A CA 1
ATOM 715 C C . GLU A 1 97 ? -13.001 -6.808 -2.131 1.00 94.19 97 GLU A C 1
ATOM 717 O O . GLU A 1 97 ? -14.169 -6.542 -2.409 1.00 94.19 97 GLU A O 1
ATOM 722 N N . GLY A 1 98 ? -12.061 -6.907 -3.074 1.00 92.75 98 GLY A N 1
ATOM 723 C CA . GLY A 1 98 ? -12.335 -6.768 -4.507 1.00 92.75 98 GLY A CA 1
ATOM 724 C C . GLY A 1 98 ? -12.563 -5.337 -5.015 1.00 92.75 98 GLY A C 1
ATOM 725 O O . GLY A 1 98 ? -12.712 -5.158 -6.219 1.00 92.75 98 GLY A O 1
ATOM 726 N N . THR A 1 99 ? -12.536 -4.306 -4.160 1.00 94.44 99 THR A N 1
ATOM 727 C CA . THR A 1 99 ? -12.751 -2.908 -4.597 1.00 94.44 99 THR A CA 1
ATOM 728 C C . THR A 1 99 ? -11.522 -2.268 -5.244 1.00 94.44 99 THR A C 1
ATOM 730 O O . THR A 1 99 ? -11.614 -1.147 -5.736 1.00 94.44 99 THR A O 1
ATOM 733 N N . ARG A 1 100 ? -10.365 -2.952 -5.221 1.00 95.44 100 ARG A N 1
ATOM 734 C CA . ARG A 1 100 ? -9.051 -2.434 -5.662 1.00 95.44 100 ARG A CA 1
ATOM 735 C C . ARG A 1 100 ? -8.632 -1.128 -4.970 1.00 95.44 100 ARG A C 1
ATOM 737 O O . ARG A 1 100 ? -7.754 -0.417 -5.447 1.00 95.44 100 ARG A O 1
ATOM 744 N N . TRP A 1 101 ? -9.249 -0.803 -3.834 1.00 96.25 101 TRP A N 1
ATOM 745 C CA . TRP A 1 101 ? -8.909 0.394 -3.078 1.00 96.25 101 TRP A CA 1
ATOM 746 C C . TRP A 1 101 ? -7.516 0.276 -2.452 1.00 96.25 101 TRP A C 1
ATOM 748 O O . TRP A 1 101 ? -7.150 -0.759 -1.890 1.00 96.25 101 TRP A O 1
ATOM 758 N N . LEU A 1 102 ? -6.775 1.384 -2.487 1.00 96.06 102 LEU A N 1
ATOM 759 C CA . LEU A 1 102 ? -5.449 1.526 -1.896 1.00 96.06 102 LEU A CA 1
ATOM 760 C C . LEU A 1 102 ? -5.424 2.695 -0.900 1.00 96.06 102 LEU A C 1
ATOM 762 O O . LEU A 1 102 ? -6.019 3.744 -1.176 1.00 96.06 102 LEU A O 1
ATOM 766 N N . PRO A 1 103 ? -4.696 2.586 0.225 1.00 93.75 103 PRO A N 1
ATOM 767 C CA . PRO A 1 103 ? -4.433 3.723 1.096 1.00 93.75 103 PRO A CA 1
ATOM 768 C C . PRO A 1 103 ? -3.539 4.741 0.380 1.00 93.75 103 PRO A C 1
ATOM 770 O O . PRO A 1 103 ? -2.725 4.370 -0.463 1.00 93.75 103 PRO A O 1
ATOM 773 N N . SER A 1 104 ? -3.651 6.020 0.754 1.00 90.06 104 SER A N 1
ATOM 774 C CA . SER A 1 104 ? -2.920 7.126 0.109 1.00 90.06 104 SER A CA 1
ATOM 775 C C . SER A 1 104 ? -1.427 6.861 -0.158 1.00 90.06 104 SER A C 1
ATOM 777 O O . SER A 1 104 ? -0.987 7.199 -1.251 1.00 90.06 104 SER A O 1
ATOM 779 N N . PRO A 1 105 ? -0.641 6.241 0.751 1.00 87.38 105 PRO A N 1
ATOM 780 C CA . PRO A 1 105 ? 0.780 5.986 0.496 1.00 87.38 105 PRO A CA 1
ATOM 781 C C . PRO A 1 105 ? 1.070 4.996 -0.641 1.00 87.38 105 PRO A C 1
ATOM 783 O O . PRO A 1 105 ? 2.168 5.019 -1.179 1.00 87.38 105 PRO A O 1
ATOM 786 N N . LEU A 1 106 ? 0.115 4.126 -0.991 1.00 90.06 106 LEU A N 1
ATOM 787 C CA . LEU A 1 106 ? 0.263 3.123 -2.054 1.00 90.06 106 LEU A CA 1
ATOM 788 C C . LEU A 1 106 ? -0.327 3.579 -3.393 1.00 90.06 106 LEU A C 1
ATOM 790 O O . LEU A 1 106 ? -0.250 2.843 -4.373 1.00 90.06 106 LEU A O 1
ATOM 794 N N . ARG A 1 107 ? -0.951 4.760 -3.443 1.00 89.81 107 ARG A N 1
ATOM 795 C CA . ARG A 1 107 ? -1.507 5.291 -4.689 1.00 89.81 107 ARG A CA 1
ATOM 796 C C . ARG A 1 107 ? -0.390 5.857 -5.565 1.00 89.81 107 ARG A C 1
ATOM 798 O O . ARG A 1 107 ? 0.539 6.461 -5.021 1.00 89.81 107 ARG A O 1
ATOM 805 N N . PRO A 1 108 ? -0.497 5.725 -6.897 1.00 86.19 108 PRO A N 1
ATOM 806 C CA . PRO A 1 108 ? 0.436 6.366 -7.813 1.00 86.19 108 PRO A CA 1
ATOM 807 C C . PRO A 1 108 ? 0.476 7.875 -7.563 1.00 86.19 108 PRO A C 1
ATOM 809 O O . PRO A 1 108 ? -0.576 8.515 -7.463 1.00 86.19 108 PRO A O 1
ATOM 812 N N . LEU A 1 109 ? 1.676 8.445 -7.470 1.00 84.31 109 LEU A N 1
ATOM 813 C CA . LEU A 1 109 ? 1.852 9.881 -7.639 1.00 84.31 109 LEU A CA 1
ATOM 814 C C . LEU A 1 109 ? 2.264 10.088 -9.090 1.00 84.31 109 LEU A C 1
ATOM 816 O O . LEU A 1 109 ? 3.168 9.415 -9.575 1.00 84.31 109 LEU A O 1
ATOM 820 N N . ALA A 1 110 ? 1.588 10.994 -9.796 1.00 70.12 110 ALA A N 1
ATOM 821 C CA . ALA A 1 110 ? 2.021 11.349 -11.140 1.00 70.12 110 ALA A CA 1
ATOM 822 C C . ALA A 1 110 ? 3.475 11.835 -11.063 1.00 70.12 110 ALA A C 1
ATOM 824 O O . ALA A 1 110 ? 3.774 12.758 -10.295 1.00 70.12 110 ALA A O 1
ATOM 825 N N . ALA A 1 111 ? 4.374 11.198 -11.819 1.00 61.03 111 ALA A N 1
ATOM 826 C CA . ALA A 1 111 ? 5.756 11.635 -11.886 1.00 61.03 111 ALA A CA 1
ATOM 827 C C . ALA A 1 111 ? 5.785 13.089 -12.380 1.00 61.03 111 ALA A C 1
ATOM 829 O O . ALA A 1 111 ? 5.053 13.466 -13.300 1.00 61.03 111 ALA A O 1
ATOM 830 N N . ALA A 1 112 ? 6.604 13.936 -11.750 1.00 57.19 112 ALA A N 1
ATOM 831 C CA . ALA A 1 112 ? 6.775 15.305 -12.222 1.00 57.19 112 ALA A CA 1
ATOM 832 C C . ALA A 1 112 ? 7.198 15.282 -13.707 1.00 57.19 112 ALA A C 1
ATOM 834 O O . ALA A 1 112 ? 8.026 14.442 -14.082 1.00 57.19 112 ALA A O 1
ATOM 835 N N . PRO A 1 113 ? 6.659 16.175 -14.561 1.00 54.09 113 PRO A N 1
ATOM 836 C CA . PRO A 1 113 ? 6.990 16.179 -15.978 1.00 54.09 113 PRO A CA 1
ATOM 837 C C . PRO A 1 113 ? 8.504 16.302 -16.148 1.00 54.09 113 PRO A C 1
ATOM 839 O O . PRO A 1 113 ? 9.150 17.180 -15.564 1.00 54.09 113 PRO A O 1
ATOM 842 N N . ARG A 1 114 ? 9.071 15.385 -16.935 1.00 53.28 114 ARG A N 1
ATOM 843 C CA . ARG A 1 114 ? 10.504 15.334 -17.227 1.00 53.28 114 ARG A CA 1
ATOM 844 C C . ARG A 1 114 ? 10.875 16.651 -17.916 1.00 53.28 114 ARG A C 1
ATOM 846 O O . ARG A 1 114 ? 10.471 16.887 -19.049 1.00 53.28 114 ARG A O 1
ATOM 853 N N . HIS A 1 115 ? 11.614 17.531 -17.238 1.00 48.53 115 HIS A N 1
ATOM 854 C CA . HIS A 1 115 ? 12.224 18.690 -17.896 1.00 48.53 115 HIS A CA 1
ATOM 855 C C . HIS A 1 115 ? 13.263 18.160 -18.893 1.00 48.53 115 HIS A C 1
ATOM 857 O O . HIS A 1 115 ? 14.348 17.751 -18.484 1.00 48.53 115 HIS A O 1
ATOM 863 N N . GLY A 1 116 ? 12.909 18.096 -20.180 1.00 49.59 116 GLY A N 1
ATOM 864 C CA . GLY A 1 116 ? 13.820 17.595 -21.213 1.00 49.59 116 GLY A CA 1
ATOM 865 C C . GLY A 1 116 ? 13.235 17.246 -22.584 1.00 49.59 116 GLY A C 1
ATOM 866 O O . GLY A 1 116 ? 13.978 16.725 -23.404 1.00 49.59 116 GLY A O 1
ATOM 867 N N . GLU A 1 117 ? 11.962 17.526 -22.871 1.00 42.69 117 GLU A N 1
ATOM 868 C CA . GLU A 1 117 ? 11.406 17.400 -24.229 1.00 42.69 117 GLU A CA 1
ATOM 869 C C . GLU A 1 117 ? 10.919 18.771 -24.701 1.00 42.69 117 GLU A C 1
ATOM 871 O O . GLU A 1 117 ? 9.739 19.105 -24.656 1.00 42.69 117 GLU A O 1
ATOM 876 N N . GLY A 1 118 ? 11.879 19.613 -25.071 1.00 49.47 118 GLY A N 1
ATOM 877 C CA . GLY A 1 118 ? 11.637 20.967 -25.544 1.00 49.47 118 GLY A CA 1
ATOM 878 C C . GLY A 1 118 ? 12.945 21.660 -25.886 1.00 49.47 118 GLY A C 1
ATOM 879 O O . GLY A 1 118 ? 13.387 22.494 -25.114 1.00 49.47 118 GLY A O 1
ATOM 880 N N . GLU A 1 119 ? 13.591 21.223 -26.967 1.00 38.72 119 GLU A N 1
ATOM 881 C CA . GLU A 1 119 ? 14.181 22.079 -28.011 1.00 38.72 119 GLU A CA 1
ATOM 882 C C . GLU A 1 119 ? 14.735 21.133 -29.098 1.00 38.72 119 GLU A C 1
ATOM 884 O O . GLU A 1 119 ? 15.650 20.345 -28.844 1.00 38.72 119 GLU A O 1
ATOM 889 N N . ALA A 1 120 ? 14.119 21.168 -30.278 1.00 41.75 120 ALA A N 1
ATOM 890 C CA . ALA A 1 120 ? 14.634 20.605 -31.523 1.00 41.75 120 ALA A CA 1
ATOM 891 C C . ALA A 1 120 ? 15.094 21.762 -32.412 1.00 41.75 120 ALA A C 1
ATOM 893 O O . ALA A 1 120 ? 14.438 22.827 -32.337 1.00 41.75 120 ALA A O 1
#

pLDDT: mean 87.75, std 12.92, range [38.72, 97.56]

Sequence (120 aa):
MAQPRDVLLDLLAYCTARSIDAVVAGERTADQSDAIAEALGLDMADWWAPTAANYFGHVSKAKALEAVQEATGEHATPALATMKKPEAAAHCARRLEGTRWLPSPLRPLAAAPRHGEGEA